Protein AF-A0AAD7K930-F1 (afdb_monomer_lite)

Foldseek 3Di:
DDDDDDDDDDDDDDPDPPPPPPDPPVPPPPPPDPDDVVVVVVVVVVVVVVVVVVVVVQVVLVVLLVVLLVCPPPDPVNCVVDPCLLVSLLSLLVQLFPPPDDPVSNVSSLVRVVSNVVVVRCPSVVVSLVPDDPVSNVVSVVVNCVVCVVVCVVPVVVVVPDCVVVVVVVVCDPPPPPDDD

Radius of gyration: 28.82 Å; chains: 1; bounding box: 52×81×89 Å

Secondary structure (DSSP, 8-state):
------------------------------------THHHHHHHHHHHHHHHHHHHHHHHHHHHHHHHHHH-S--HHHHHHSTTHHHHHHHHHHTT-TTTS-HHHHHHHHHHHHHHHHHT--HHHHHHHTTS-HHHHHHHHHHHHHHHHHHHHHHHHHHHTSHHHHHHHHH----------

pLDDT: mean 75.78, std 17.71, range [41.28, 96.0]

Organism: NCBI:txid230809

Structure (mmCIF, N/CA/C/O backbone):
data_AF-A0AAD7K930-F1
#
_entry.id   AF-A0AAD7K930-F1
#
loop_
_atom_site.group_PDB
_atom_site.id
_atom_site.type_symbol
_atom_site.label_atom_id
_atom_site.label_alt_id
_atom_site.label_comp_id
_atom_site.label_asym_id
_atom_site.label_entity_id
_atom_site.label_seq_id
_atom_site.pdbx_PDB_ins_code
_atom_site.Cartn_x
_atom_site.Cartn_y
_atom_site.Cartn_z
_atom_site.occupancy
_atom_site.B_iso_or_equiv
_atom_site.auth_seq_id
_atom_site.auth_comp_id
_atom_site.auth_asym_id
_atom_site.auth_atom_id
_atom_site.pdbx_PDB_model_num
ATOM 1 N N . MET A 1 1 ? -34.135 -59.497 -19.498 1.00 42.28 1 MET A N 1
ATOM 2 C CA . MET A 1 1 ? -33.515 -59.769 -18.185 1.00 42.28 1 MET A CA 1
ATOM 3 C C . MET A 1 1 ? -33.221 -58.438 -17.513 1.00 42.28 1 MET A C 1
ATOM 5 O O . MET A 1 1 ? -32.487 -57.649 -18.084 1.00 42.28 1 MET A O 1
ATOM 9 N N . ALA A 1 2 ? -33.873 -58.237 -16.364 1.00 44.19 2 ALA A N 1
ATOM 10 C CA . ALA A 1 2 ? -33.607 -57.308 -15.259 1.00 44.19 2 ALA A CA 1
ATOM 11 C C . ALA A 1 2 ? -33.333 -55.816 -15.546 1.00 44.19 2 ALA A C 1
ATOM 13 O O . ALA A 1 2 ? -32.199 -55.367 -15.663 1.00 44.19 2 ALA A O 1
ATOM 14 N N . THR A 1 3 ? -34.428 -55.059 -15.503 1.00 46.00 3 THR A N 1
ATOM 15 C CA . THR A 1 3 ? -34.569 -53.703 -14.953 1.00 46.00 3 THR A CA 1
ATOM 16 C C . THR A 1 3 ? -34.124 -53.655 -13.482 1.00 46.00 3 THR A C 1
ATOM 18 O O . THR A 1 3 ? -34.513 -54.535 -12.715 1.00 46.00 3 THR A O 1
ATOM 21 N N . LEU A 1 4 ? -33.397 -52.612 -13.064 1.00 57.97 4 LEU A N 1
ATOM 22 C CA . LEU A 1 4 ? -33.303 -52.205 -11.656 1.00 57.97 4 LEU A CA 1
ATOM 23 C C . LEU A 1 4 ? -33.361 -50.677 -11.527 1.00 57.97 4 LEU A C 1
ATOM 25 O O . LEU A 1 4 ? -32.411 -49.966 -11.848 1.00 57.97 4 LEU A O 1
ATOM 29 N N . ASP A 1 5 ? -34.514 -50.231 -11.031 1.00 47.50 5 ASP A N 1
ATOM 30 C CA . ASP A 1 5 ? -34.782 -48.950 -10.384 1.00 47.50 5 ASP A CA 1
ATOM 31 C C . ASP A 1 5 ? -33.946 -48.777 -9.109 1.00 47.50 5 ASP A C 1
ATOM 33 O O . ASP A 1 5 ? -33.840 -49.702 -8.296 1.00 47.50 5 ASP A O 1
ATOM 37 N N . ARG A 1 6 ? -33.474 -47.550 -8.851 1.00 52.94 6 ARG A N 1
ATOM 38 C CA . ARG A 1 6 ? -33.338 -47.069 -7.469 1.00 52.94 6 ARG A CA 1
ATOM 39 C C . ARG A 1 6 ? -33.468 -45.550 -7.367 1.00 52.94 6 ARG A C 1
ATOM 41 O O . ARG A 1 6 ? -32.576 -44.791 -7.733 1.00 52.94 6 ARG A O 1
ATOM 48 N N . THR A 1 7 ? -34.615 -45.148 -6.838 1.00 49.41 7 THR A N 1
ATOM 49 C CA . THR A 1 7 ? -35.013 -43.802 -6.414 1.00 49.41 7 THR A CA 1
ATOM 50 C C . THR A 1 7 ? -34.684 -43.583 -4.924 1.00 49.41 7 THR A C 1
ATOM 52 O O . THR A 1 7 ? -34.603 -44.559 -4.177 1.00 49.41 7 THR A O 1
ATOM 55 N N . LEU A 1 8 ? -34.650 -42.299 -4.515 1.00 47.44 8 LEU A N 1
ATOM 56 C CA . LEU A 1 8 ? -34.706 -41.718 -3.148 1.00 47.44 8 LEU A CA 1
ATOM 57 C C . LEU A 1 8 ? -33.353 -41.615 -2.402 1.00 47.44 8 LEU A C 1
ATOM 59 O O . LEU A 1 8 ? -32.578 -42.557 -2.401 1.00 47.44 8 LEU A O 1
ATOM 63 N N . ALA A 1 9 ? -32.989 -40.534 -1.702 1.00 43.38 9 ALA A N 1
ATOM 64 C CA . ALA A 1 9 ? -33.669 -39.292 -1.333 1.00 43.38 9 ALA A CA 1
ATOM 65 C C . ALA A 1 9 ? -32.643 -38.257 -0.814 1.00 43.38 9 ALA A C 1
ATOM 67 O O . ALA A 1 9 ? -31.626 -38.631 -0.241 1.00 43.38 9 ALA A O 1
ATOM 68 N N . GLY A 1 10 ? -33.007 -36.973 -0.914 1.00 46.97 10 GLY A N 1
ATOM 69 C CA . GLY A 1 10 ? -32.761 -35.980 0.137 1.00 46.97 10 GLY A CA 1
ATOM 70 C C . GLY A 1 10 ? -31.409 -35.265 0.154 1.00 46.97 10 GLY A C 1
ATOM 71 O O . GLY A 1 10 ? -30.496 -35.689 0.853 1.00 46.97 10 GLY A O 1
ATOM 72 N N . SER A 1 11 ? -31.358 -34.081 -0.464 1.00 49.03 11 SER A N 1
ATOM 73 C CA . SER A 1 11 ? -30.387 -33.042 -0.099 1.00 49.03 11 SER A CA 1
ATOM 74 C C . SER A 1 11 ? -31.128 -31.732 0.210 1.00 49.03 11 SER A C 1
ATOM 76 O O . SER A 1 11 ? -32.054 -31.378 -0.522 1.00 49.03 11 SER A O 1
ATOM 78 N N . PRO A 1 12 ? -30.774 -31.045 1.309 1.00 50.19 12 PRO A N 1
ATOM 79 C CA . PRO A 1 12 ? -31.574 -29.988 1.921 1.00 50.19 12 PRO A CA 1
ATOM 80 C C . PRO A 1 12 ? -31.553 -28.667 1.143 1.00 50.19 12 PRO A C 1
ATOM 82 O O . PRO A 1 12 ? -30.539 -28.275 0.566 1.00 50.19 12 PRO A O 1
ATOM 85 N N . LEU A 1 13 ? -32.691 -27.966 1.193 1.00 46.28 13 LEU A N 1
ATOM 86 C CA . LEU A 1 13 ? -32.858 -26.583 0.753 1.00 46.28 13 LEU A CA 1
ATOM 87 C C . LEU A 1 13 ? -31.775 -25.686 1.369 1.00 46.28 13 LEU A C 1
ATOM 89 O O . LEU A 1 13 ? -31.708 -25.515 2.586 1.00 46.28 13 LEU A O 1
ATOM 93 N N . SER A 1 14 ? -30.957 -25.084 0.508 1.00 41.72 14 SER A N 1
ATOM 94 C CA . SER A 1 14 ? -30.012 -24.041 0.885 1.00 41.72 14 SER A CA 1
ATOM 95 C C . SER A 1 14 ? -30.781 -22.742 1.104 1.00 41.72 14 SER A C 1
ATOM 97 O O . SER A 1 14 ? -31.058 -21.994 0.168 1.00 41.72 14 SER A O 1
ATOM 99 N N . THR A 1 15 ? -31.158 -22.506 2.357 1.00 42.66 15 THR A N 1
ATOM 100 C CA . THR A 1 15 ? -31.709 -21.246 2.848 1.00 42.66 15 THR A CA 1
ATOM 101 C C . THR A 1 15 ? -30.711 -20.123 2.581 1.00 42.66 15 THR A C 1
ATOM 103 O O . THR A 1 15 ? -29.689 -19.991 3.251 1.00 42.66 15 THR A O 1
ATOM 106 N N . TYR A 1 16 ? -31.008 -19.307 1.580 1.00 42.44 16 TYR A N 1
ATOM 107 C CA . TYR A 1 16 ? -30.404 -17.999 1.364 1.00 42.44 16 TYR A CA 1
ATOM 108 C C . TYR A 1 16 ? -30.736 -17.127 2.579 1.00 42.44 16 TYR A C 1
ATOM 110 O O . TYR A 1 16 ? -31.851 -16.626 2.728 1.00 42.44 16 TYR A O 1
ATOM 118 N N . SER A 1 17 ? -29.766 -16.989 3.483 1.00 41.28 17 SER A N 1
ATOM 119 C CA . SER A 1 17 ? -29.812 -15.999 4.552 1.00 41.28 17 SER A CA 1
ATOM 120 C C . SER A 1 17 ? -29.673 -14.621 3.912 1.00 41.28 17 SER A C 1
ATOM 122 O O . SER A 1 17 ? -28.580 -14.176 3.561 1.00 41.28 17 SER A O 1
ATOM 124 N N . LEU A 1 18 ? -30.816 -13.971 3.704 1.00 46.00 18 LEU A N 1
ATOM 125 C CA . LEU A 1 18 ? -30.905 -12.536 3.492 1.00 46.00 18 LEU A CA 1
ATOM 126 C C . LEU A 1 18 ? -30.299 -11.874 4.730 1.00 46.00 18 LEU A C 1
ATOM 128 O O . LEU A 1 18 ? -30.930 -11.830 5.786 1.00 46.00 18 LEU A O 1
ATOM 132 N N . SER A 1 19 ? -29.062 -11.392 4.607 1.00 45.28 19 SER A N 1
ATOM 133 C CA . SER A 1 19 ? -28.452 -10.527 5.610 1.00 45.28 19 SER A CA 1
ATOM 134 C C . SER A 1 19 ? -29.226 -9.214 5.586 1.00 45.28 19 SER A C 1
ATOM 136 O O . SER A 1 19 ? -28.962 -8.311 4.790 1.00 45.28 19 SER A O 1
ATOM 138 N N . ALA A 1 20 ? -30.290 -9.178 6.386 1.00 44.38 20 ALA A N 1
ATOM 139 C CA . ALA A 1 20 ? -31.071 -7.994 6.639 1.00 44.38 20 ALA A CA 1
ATOM 140 C C . ALA A 1 20 ? -30.109 -6.929 7.162 1.00 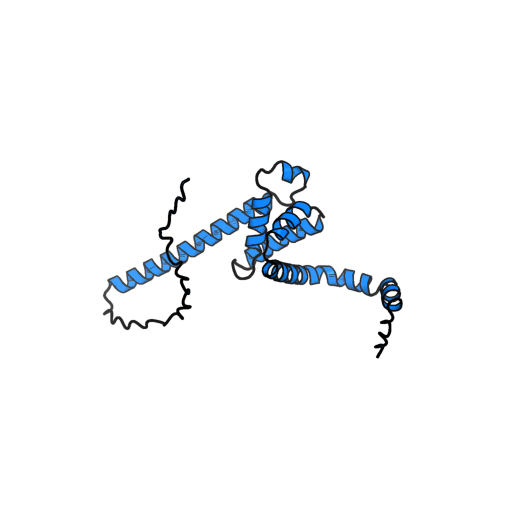44.38 20 ALA A C 1
ATOM 142 O O . ALA A 1 20 ? -29.514 -7.074 8.230 1.00 44.38 20 ALA A O 1
ATOM 143 N N . SER A 1 21 ? -29.952 -5.868 6.374 1.00 48.72 21 SER A N 1
ATOM 144 C CA . SER A 1 21 ? -29.443 -4.585 6.829 1.00 48.72 21 SER A CA 1
ATOM 145 C C . SER A 1 21 ? -30.362 -4.114 7.955 1.00 48.72 21 SER A C 1
ATOM 147 O O . SER A 1 21 ? -31.375 -3.457 7.733 1.00 48.72 21 SER A O 1
ATOM 149 N N . ALA A 1 22 ? -30.043 -4.539 9.175 1.00 48.47 22 ALA A N 1
ATOM 150 C CA . ALA A 1 22 ? -30.535 -3.927 10.383 1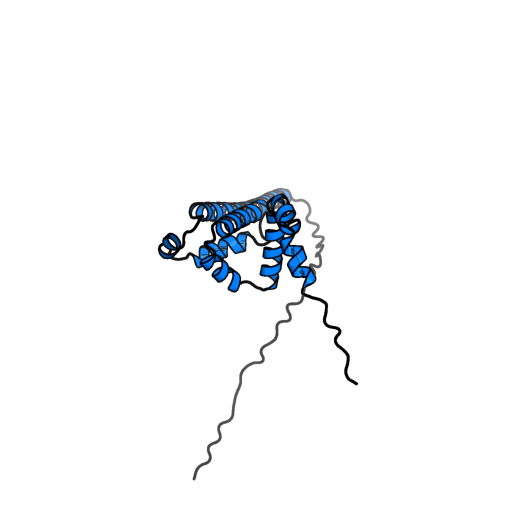.00 48.47 22 ALA A CA 1
ATOM 151 C C . ALA A 1 22 ? -29.801 -2.593 10.485 1.00 48.47 22 ALA A C 1
ATOM 153 O O . ALA A 1 22 ? -28.689 -2.497 10.997 1.00 48.47 22 ALA A O 1
ATOM 154 N N . TYR A 1 23 ? -30.436 -1.566 9.929 1.00 43.00 23 TYR A N 1
ATOM 155 C CA . TYR A 1 23 ? -30.403 -0.226 10.491 1.00 43.00 23 TYR A CA 1
ATOM 156 C C . TYR A 1 23 ? -30.291 -0.372 12.009 1.00 43.00 23 TYR A C 1
ATOM 158 O O . TYR A 1 23 ? -31.158 -0.983 12.643 1.00 43.00 23 TYR A O 1
ATOM 166 N N . GLU A 1 24 ? -29.185 0.122 12.567 1.00 44.00 24 GLU A N 1
ATOM 167 C CA . GLU A 1 24 ? -29.022 0.314 13.999 1.00 44.00 24 GLU A CA 1
ATOM 168 C C . GLU A 1 24 ? -30.183 1.196 14.449 1.00 44.00 24 GLU A C 1
ATOM 170 O O . GLU A 1 24 ? -30.140 2.425 14.435 1.00 44.00 24 GLU A O 1
ATOM 175 N N . THR A 1 25 ? -31.278 0.537 14.807 1.00 47.94 25 THR A N 1
ATOM 176 C CA . THR A 1 25 ? -32.323 1.124 15.609 1.00 47.94 25 THR A CA 1
ATOM 177 C C . THR A 1 25 ? -31.595 1.388 16.903 1.00 47.94 25 THR A C 1
ATOM 179 O O . THR A 1 25 ? -31.275 0.451 17.636 1.00 47.94 25 THR A O 1
ATOM 182 N N . ALA A 1 26 ? -31.213 2.646 17.112 1.00 55.22 26 ALA A N 1
ATOM 183 C CA . ALA A 1 26 ? -30.738 3.126 18.386 1.00 55.22 26 ALA A CA 1
ATOM 184 C C . ALA A 1 26 ? -31.822 2.750 19.396 1.00 55.22 26 ALA A C 1
ATOM 186 O O . ALA A 1 26 ? -32.821 3.448 19.557 1.00 55.22 26 ALA A O 1
ATOM 187 N N . SER A 1 27 ? -31.655 1.578 20.011 1.00 46.38 27 SER A N 1
ATOM 188 C CA . SER A 1 27 ? -32.428 1.142 21.151 1.00 46.38 27 SER A CA 1
ATOM 189 C C . SER A 1 27 ? -32.034 2.115 22.235 1.00 46.38 27 SER A C 1
ATOM 191 O O . SER A 1 27 ? -31.053 1.926 22.958 1.00 46.38 27 SER A O 1
ATOM 193 N N . TRP A 1 28 ? -32.778 3.213 22.293 1.00 54.78 28 TRP A N 1
ATOM 194 C CA . TRP A 1 28 ? -32.802 4.119 23.415 1.00 54.78 28 TRP A CA 1
ATOM 195 C C . TRP A 1 28 ? -33.504 3.360 24.538 1.00 54.78 28 TRP A C 1
ATOM 197 O O . TRP A 1 28 ? -34.644 3.620 24.910 1.00 54.78 28 TRP A O 1
ATOM 207 N N . SER A 1 29 ? -32.820 2.334 25.039 1.00 45.88 29 SER A N 1
ATOM 208 C CA . SER A 1 29 ? -33.168 1.681 26.278 1.00 45.88 29 SER A CA 1
ATOM 209 C C . SER A 1 29 ? -32.914 2.731 27.344 1.00 45.88 29 SER A C 1
ATOM 211 O O . SER A 1 29 ? -31.791 2.887 27.828 1.00 45.88 29 SER A O 1
ATOM 213 N N . SER A 1 30 ? -33.961 3.491 27.666 1.00 48.50 30 SER A N 1
ATOM 214 C CA . SER A 1 30 ? -34.078 4.297 28.879 1.00 48.50 30 SER A CA 1
ATOM 215 C C . SER A 1 30 ? -34.071 3.355 30.079 1.00 48.50 30 SER A C 1
ATOM 217 O O . SER A 1 30 ? -35.064 3.147 30.767 1.00 48.50 30 SER A O 1
ATOM 219 N N . SER A 1 31 ? -32.914 2.741 30.314 1.00 50.06 31 SER A N 1
ATOM 220 C CA . SER A 1 31 ? -32.576 2.118 31.574 1.00 50.06 31 SER A CA 1
ATOM 221 C C . SER A 1 31 ? -32.288 3.266 32.526 1.00 50.06 31 SER A C 1
ATOM 223 O O . SER A 1 31 ? -31.175 3.793 32.567 1.00 50.06 31 SER A O 1
ATOM 225 N N . SER A 1 32 ? -33.320 3.676 33.262 1.00 52.69 32 SER A N 1
ATOM 226 C CA . SER A 1 32 ? -33.194 4.480 34.473 1.00 52.69 32 SER A CA 1
ATOM 227 C C . SER A 1 32 ? -32.391 3.678 35.501 1.00 52.69 32 SER A C 1
ATOM 229 O O . SER A 1 32 ? -32.921 3.054 36.415 1.00 52.69 32 SER A O 1
ATOM 231 N N . THR A 1 33 ? -31.075 3.617 35.307 1.00 59.88 33 THR A N 1
ATOM 232 C CA . THR A 1 33 ? -30.145 3.231 36.359 1.00 59.88 33 THR A CA 1
ATOM 233 C C . THR A 1 33 ? -30.009 4.437 37.261 1.00 59.88 33 THR A C 1
ATOM 235 O O . THR A 1 33 ? -29.341 5.410 36.903 1.00 59.88 33 THR A O 1
ATOM 238 N N . VAL A 1 34 ? -30.644 4.364 38.429 1.00 62.09 34 VAL A N 1
ATOM 239 C CA . VAL A 1 34 ? -30.284 5.186 39.586 1.00 62.09 34 VAL A CA 1
ATOM 240 C C . VAL A 1 34 ? -28.749 5.190 39.678 1.00 62.09 34 VAL A C 1
ATOM 242 O O . VAL A 1 34 ? -28.163 4.101 39.657 1.00 62.09 34 VAL A O 1
ATOM 245 N N . PRO A 1 35 ? -28.072 6.356 39.701 1.00 57.94 35 PRO A N 1
ATOM 246 C CA . PRO A 1 35 ? -26.615 6.428 39.724 1.00 57.94 35 PRO A CA 1
ATOM 247 C C . PRO A 1 35 ? -26.077 5.860 41.041 1.00 57.94 35 PRO A C 1
ATOM 249 O O . PRO A 1 35 ? -25.847 6.573 42.011 1.00 57.94 35 PRO A O 1
ATOM 252 N N . GLY A 1 36 ? -25.895 4.544 41.091 1.00 66.75 36 GLY A N 1
ATOM 253 C CA . GLY A 1 36 ? -25.134 3.904 42.148 1.00 66.75 36 GLY A CA 1
ATOM 254 C C . GLY A 1 36 ? -23.652 4.276 42.001 1.00 66.75 36 GLY A C 1
ATOM 255 O O . GLY A 1 36 ? -23.178 4.410 40.868 1.00 66.75 36 GLY A O 1
ATOM 256 N N . PRO A 1 37 ? -22.882 4.384 43.099 1.00 64.12 37 PRO A N 1
ATOM 257 C CA . PRO A 1 37 ? -21.447 4.695 43.069 1.00 64.12 37 PRO A CA 1
ATOM 258 C C . PRO A 1 37 ? -20.625 3.818 42.100 1.00 64.12 37 PRO A C 1
ATOM 260 O O . PRO A 1 37 ? -19.627 4.268 41.544 1.00 64.12 37 PRO A O 1
ATOM 263 N N . GLY A 1 38 ? -21.075 2.587 41.823 1.00 63.59 38 GLY A N 1
ATOM 264 C CA . GLY A 1 38 ? -20.439 1.672 40.865 1.00 63.59 38 GLY A CA 1
ATOM 265 C C . GLY A 1 38 ? -20.633 2.013 39.377 1.00 63.59 38 GLY A C 1
ATOM 266 O O . GLY A 1 38 ? -19.863 1.540 38.539 1.00 63.59 38 GLY A O 1
ATOM 267 N N . ALA A 1 39 ? -21.613 2.851 39.013 1.00 68.44 39 ALA A N 1
ATOM 268 C CA . ALA A 1 39 ? -21.888 3.206 37.616 1.00 68.44 39 ALA A CA 1
ATOM 269 C C . ALA A 1 39 ? -20.795 4.102 37.005 1.00 68.44 39 ALA A C 1
ATOM 271 O O . ALA A 1 39 ? -20.550 4.053 35.796 1.00 68.44 39 ALA A O 1
ATOM 272 N N . LEU A 1 40 ? -20.118 4.905 37.833 1.00 69.00 40 LEU A N 1
ATOM 273 C CA . LEU A 1 40 ? -19.027 5.776 37.395 1.00 69.00 40 LEU A CA 1
ATOM 274 C C . LEU A 1 40 ? -17.768 4.953 37.073 1.00 69.00 40 LEU A C 1
ATOM 276 O O . LEU A 1 40 ? -17.188 5.101 35.998 1.00 69.00 40 LEU A O 1
ATOM 280 N N . THR A 1 41 ? -17.420 4.004 37.945 1.00 78.38 41 THR A N 1
ATOM 281 C CA . THR A 1 41 ? -16.277 3.094 37.765 1.00 78.38 41 THR A CA 1
ATOM 282 C C . THR A 1 41 ? -16.437 2.213 36.525 1.00 78.38 41 THR A C 1
ATOM 284 O O . THR A 1 41 ? -15.503 2.079 35.735 1.00 78.38 41 THR A O 1
ATOM 287 N N . GLY A 1 42 ? -17.641 1.681 36.276 1.00 74.38 42 GLY A N 1
ATOM 288 C CA . GLY A 1 42 ? -17.918 0.880 35.078 1.00 74.38 42 GLY A CA 1
ATOM 289 C C . GLY A 1 42 ? -17.740 1.657 33.767 1.00 74.38 42 GLY A C 1
ATOM 290 O O . GLY A 1 42 ? -17.227 1.115 32.785 1.00 74.38 42 GLY A O 1
ATOM 291 N N . LYS A 1 43 ? -18.095 2.951 33.743 1.00 77.81 43 LYS A N 1
ATOM 292 C CA . LYS A 1 43 ? -17.876 3.819 32.573 1.00 77.81 43 LYS A CA 1
ATOM 293 C C . LYS A 1 43 ? -16.392 4.074 32.316 1.00 77.81 43 LYS A C 1
ATOM 295 O O . LYS A 1 43 ? -15.984 4.032 31.157 1.00 77.81 43 LYS A O 1
ATOM 300 N N . VAL A 1 44 ? -15.597 4.286 33.366 1.00 78.19 44 VAL A N 1
ATOM 301 C CA . VAL A 1 44 ? -14.144 4.500 33.247 1.00 78.19 44 VAL A CA 1
ATOM 302 C C . VAL A 1 44 ? -13.450 3.244 32.720 1.00 78.19 44 VAL A C 1
ATOM 304 O O . VAL A 1 44 ? -12.711 3.332 31.743 1.00 78.19 44 VAL A O 1
ATOM 307 N N . ILE A 1 45 ? -13.753 2.064 33.271 1.00 79.62 45 ILE A N 1
ATOM 308 C CA . ILE A 1 45 ? -13.172 0.791 32.807 1.00 79.62 45 ILE A CA 1
ATOM 309 C C . ILE A 1 45 ? -13.564 0.509 31.348 1.00 79.62 45 ILE A C 1
ATOM 311 O O . IL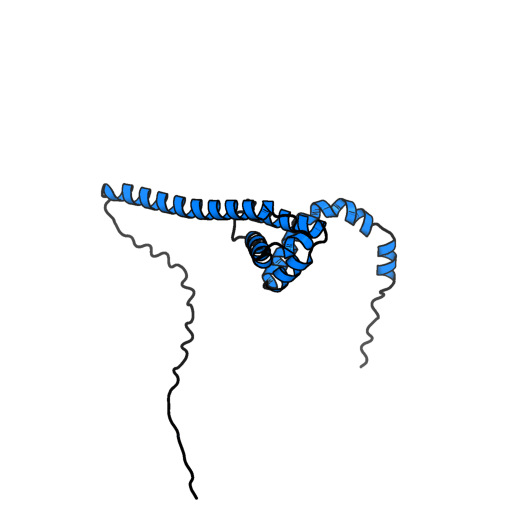E A 1 45 ? -12.715 0.155 30.530 1.00 79.62 45 ILE A O 1
ATOM 315 N N . LYS A 1 46 ? -14.834 0.730 30.976 1.00 78.12 46 LYS A N 1
ATOM 316 C CA . LYS A 1 46 ? -15.308 0.551 29.591 1.00 78.12 46 LYS A CA 1
ATOM 317 C C . LYS A 1 46 ? -14.685 1.555 28.615 1.00 78.12 46 LYS A C 1
ATOM 319 O O . LYS A 1 46 ? -14.478 1.231 27.445 1.00 78.12 46 LYS A O 1
ATOM 324 N N . ALA A 1 47 ? -14.432 2.788 29.052 1.00 72.50 47 ALA A N 1
ATOM 325 C CA . ALA A 1 47 ? -13.733 3.783 28.244 1.00 72.50 47 ALA A CA 1
ATOM 326 C C . ALA A 1 47 ? -12.262 3.393 28.049 1.00 72.50 47 ALA A C 1
ATOM 328 O O . ALA A 1 47 ? -11.791 3.382 26.914 1.00 72.50 47 ALA A O 1
ATOM 329 N N . LEU A 1 48 ? -11.581 2.980 29.122 1.00 74.81 48 LEU A N 1
ATOM 330 C CA . LEU A 1 48 ? -10.193 2.528 29.084 1.00 74.81 48 LEU A CA 1
ATOM 331 C C . LEU A 1 48 ? -10.018 1.320 28.158 1.00 74.81 48 LEU A C 1
ATOM 333 O O . LEU A 1 48 ? -9.190 1.367 27.256 1.00 74.81 48 LEU A O 1
ATOM 337 N N . GLY A 1 49 ? -10.863 0.292 28.293 1.00 72.12 49 GLY A N 1
ATOM 338 C CA . GLY A 1 49 ? -10.813 -0.888 27.425 1.00 72.12 49 GLY A CA 1
ATOM 339 C C . GLY A 1 49 ? -10.958 -0.545 25.938 1.00 72.12 49 GLY A C 1
ATOM 340 O O . GLY A 1 49 ? -10.221 -1.070 25.108 1.00 72.12 49 GLY A O 1
ATOM 341 N N . ARG A 1 50 ? -11.838 0.406 25.589 1.00 70.62 50 ARG A N 1
ATOM 342 C CA . ARG A 1 50 ? -11.994 0.866 24.196 1.00 70.62 50 ARG A CA 1
ATOM 343 C C . ARG A 1 50 ? -10.768 1.608 23.664 1.00 70.62 50 ARG A C 1
ATOM 345 O O . ARG A 1 50 ? -10.450 1.466 22.485 1.00 70.62 50 ARG A O 1
ATOM 352 N N . VAL A 1 51 ? -10.091 2.390 24.503 1.00 70.69 51 VAL A N 1
ATOM 353 C CA . VAL A 1 51 ? -8.857 3.093 24.119 1.00 70.69 51 VAL A CA 1
ATOM 354 C C . VAL A 1 51 ? -7.703 2.106 23.951 1.00 70.69 51 VAL A C 1
ATOM 356 O O . VAL A 1 51 ? -6.981 2.185 22.960 1.00 70.69 51 VAL A O 1
ATOM 359 N N . THR A 1 52 ? -7.560 1.142 24.864 1.00 71.38 52 THR A N 1
ATOM 360 C CA . THR A 1 52 ? -6.487 0.141 24.815 1.00 71.38 52 THR A CA 1
ATOM 361 C C . THR A 1 52 ? -6.587 -0.742 23.573 1.00 71.38 52 THR A C 1
ATOM 363 O O . THR A 1 52 ? -5.585 -0.908 22.884 1.00 71.38 52 THR A O 1
ATOM 366 N N . ILE A 1 53 ? -7.783 -1.242 23.236 1.00 69.44 53 ILE A N 1
ATOM 367 C CA . ILE A 1 53 ? -7.978 -2.103 22.055 1.00 69.44 53 ILE A CA 1
ATOM 368 C C . ILE A 1 53 ? -7.580 -1.355 20.774 1.00 69.44 53 ILE A C 1
ATOM 370 O O . ILE A 1 53 ? -6.756 -1.839 20.007 1.00 69.44 53 ILE A O 1
ATOM 374 N N . ARG A 1 54 ? -8.051 -0.112 20.598 1.00 69.69 54 ARG A N 1
ATOM 375 C CA . ARG A 1 54 ? -7.701 0.707 19.422 1.00 69.69 54 ARG A CA 1
ATOM 376 C C . ARG A 1 54 ? -6.216 1.080 19.349 1.00 69.69 54 ARG A C 1
ATOM 378 O O . ARG A 1 54 ? -5.694 1.298 18.258 1.00 69.69 54 ARG A O 1
ATOM 385 N N . GLY A 1 55 ? -5.550 1.218 20.495 1.00 71.44 55 GLY A N 1
ATOM 386 C CA . GLY A 1 55 ? -4.127 1.549 20.560 1.00 71.44 55 GLY A CA 1
ATOM 387 C C . GLY A 1 55 ? -3.225 0.388 20.143 1.00 71.44 55 GLY A C 1
ATOM 388 O O . GLY A 1 55 ? -2.238 0.608 19.441 1.00 71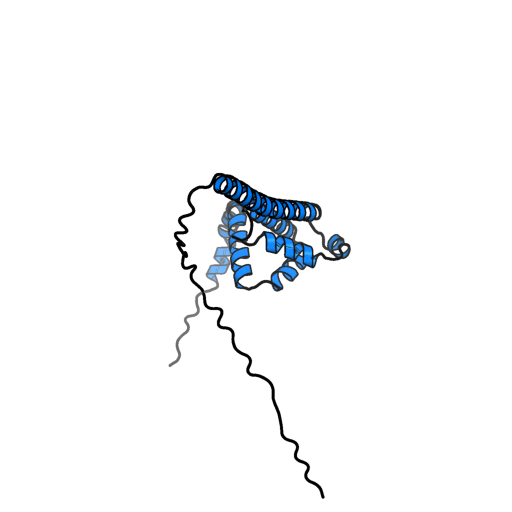.44 55 GLY A O 1
ATOM 389 N N . ILE A 1 56 ? -3.580 -0.836 20.544 1.00 78.88 56 ILE A N 1
ATOM 390 C CA . ILE A 1 56 ? -2.797 -2.041 20.244 1.00 78.88 56 ILE A CA 1
ATOM 391 C C . ILE A 1 56 ? -2.820 -2.337 18.744 1.00 78.88 56 ILE A C 1
ATOM 393 O O . ILE A 1 56 ? -1.748 -2.505 18.166 1.00 78.88 56 ILE A O 1
ATOM 397 N N . ASP A 1 57 ? -3.991 -2.305 18.103 1.00 82.00 57 ASP A N 1
ATOM 398 C CA . ASP A 1 57 ? -4.110 -2.576 16.662 1.00 82.00 57 ASP A CA 1
ATOM 399 C C . ASP A 1 57 ? -3.232 -1.619 15.848 1.00 82.00 57 ASP A C 1
ATOM 401 O O . ASP A 1 57 ? -2.428 -2.033 15.012 1.00 82.00 57 ASP A O 1
ATOM 405 N N . HIS A 1 58 ? -3.305 -0.324 16.166 1.00 85.44 58 HIS A N 1
ATOM 406 C CA . HIS A 1 58 ? -2.487 0.692 15.513 1.00 85.44 58 HIS A CA 1
ATOM 407 C C . HIS A 1 58 ? -0.984 0.449 15.715 1.00 85.44 58 HIS A C 1
ATOM 409 O O . HIS A 1 58 ? -0.203 0.571 14.773 1.00 85.44 58 HIS A O 1
ATOM 415 N N . PHE A 1 59 ? -0.564 0.102 16.934 1.00 87.44 59 PHE A N 1
ATOM 416 C CA . PHE A 1 59 ? 0.841 -0.168 17.226 1.00 87.44 59 PHE A CA 1
ATOM 417 C C . PHE A 1 59 ? 1.365 -1.392 16.465 1.00 87.44 59 PHE A C 1
ATOM 419 O O . PHE A 1 59 ? 2.470 -1.346 15.921 1.00 87.44 59 PHE A O 1
ATOM 426 N N . VAL A 1 60 ? 0.570 -2.463 16.388 1.00 89.75 60 VAL A N 1
ATOM 427 C CA . VAL A 1 60 ? 0.915 -3.676 15.636 1.00 89.75 60 VAL A CA 1
ATOM 428 C C . VAL A 1 60 ? 1.100 -3.352 14.153 1.00 89.75 60 VAL A C 1
ATOM 430 O O . VAL A 1 60 ? 2.136 -3.704 13.592 1.00 89.75 60 VAL A O 1
ATOM 433 N N . ILE A 1 61 ? 0.176 -2.596 13.552 1.00 90.31 61 ILE A N 1
ATOM 434 C CA . ILE A 1 61 ? 0.251 -2.197 12.138 1.00 90.31 61 ILE A CA 1
ATOM 435 C C . ILE A 1 61 ? 1.483 -1.326 11.869 1.00 90.31 61 ILE A C 1
ATOM 437 O O . ILE A 1 61 ? 2.234 -1.580 10.929 1.00 90.31 61 ILE A O 1
ATOM 441 N N . VAL A 1 62 ? 1.743 -0.318 12.708 1.00 90.75 62 VAL A N 1
ATOM 442 C CA . VAL A 1 62 ? 2.920 0.554 12.544 1.00 90.75 62 VAL A CA 1
ATOM 443 C C . VAL A 1 62 ? 4.216 -0.244 12.659 1.00 90.75 62 VAL A C 1
ATOM 445 O O . VAL A 1 62 ? 5.149 -0.013 11.886 1.00 90.75 62 VAL A O 1
ATOM 448 N N . ARG A 1 63 ? 4.281 -1.194 13.598 1.00 92.38 63 ARG A N 1
ATOM 449 C CA . ARG A 1 63 ? 5.436 -2.079 13.754 1.00 92.38 63 ARG A CA 1
ATOM 450 C C . ARG A 1 63 ? 5.619 -2.971 12.529 1.00 92.38 63 ARG A C 1
ATOM 452 O O . ARG A 1 63 ? 6.739 -3.069 12.037 1.00 92.38 63 ARG A O 1
ATOM 459 N N . GLN A 1 64 ? 4.551 -3.587 12.030 1.00 92.06 64 GLN A N 1
ATOM 460 C CA . GLN A 1 64 ? 4.594 -4.435 10.839 1.00 92.06 64 GLN A CA 1
ATOM 461 C C . GLN A 1 64 ? 5.050 -3.635 9.617 1.00 92.06 64 GLN A C 1
ATOM 463 O O . GLN A 1 64 ? 6.002 -4.029 8.950 1.00 92.06 64 GLN A O 1
ATOM 468 N N . LEU A 1 65 ? 4.478 -2.450 9.393 1.00 92.06 65 LEU A N 1
ATOM 469 C CA . LEU A 1 65 ? 4.897 -1.562 8.314 1.00 92.06 65 LEU A CA 1
ATOM 470 C C . LEU A 1 65 ? 6.361 -1.120 8.460 1.00 92.06 65 LEU A C 1
ATOM 472 O O . LEU A 1 65 ? 7.043 -0.941 7.458 1.00 92.06 65 LEU A O 1
ATOM 476 N N . ALA A 1 66 ? 6.866 -0.933 9.682 1.00 92.06 66 ALA A N 1
ATOM 477 C CA . ALA A 1 66 ? 8.272 -0.602 9.912 1.00 92.06 66 ALA A CA 1
ATOM 478 C C . ALA A 1 66 ? 9.214 -1.768 9.572 1.00 92.06 66 ALA A C 1
ATOM 480 O O . ALA A 1 66 ? 10.256 -1.536 8.963 1.00 92.06 66 ALA A O 1
ATOM 481 N N . VAL A 1 67 ? 8.836 -3.002 9.925 1.00 92.56 67 VAL A N 1
ATOM 482 C CA . VAL A 1 67 ? 9.579 -4.211 9.535 1.00 92.56 67 VAL A CA 1
ATOM 483 C C . VAL A 1 67 ? 9.591 -4.342 8.019 1.00 92.56 67 VAL A C 1
ATOM 485 O O . VAL A 1 67 ? 10.656 -4.479 7.429 1.00 92.56 67 VAL A O 1
ATOM 488 N N . ILE A 1 68 ? 8.427 -4.208 7.383 1.00 90.88 68 ILE A N 1
ATOM 489 C CA . ILE A 1 68 ? 8.309 -4.274 5.930 1.00 90.88 68 ILE A CA 1
ATOM 490 C C . ILE A 1 68 ? 9.156 -3.184 5.266 1.00 90.88 68 ILE A C 1
ATOM 492 O O . ILE A 1 68 ? 9.942 -3.486 4.375 1.00 90.88 68 ILE A O 1
ATOM 496 N N . ALA A 1 69 ? 9.069 -1.936 5.734 1.00 91.44 69 ALA A N 1
ATOM 497 C CA . ALA A 1 69 ? 9.818 -0.814 5.172 1.00 91.44 69 ALA A CA 1
ATOM 498 C C . ALA A 1 69 ? 11.339 -1.034 5.170 1.00 91.44 69 ALA A C 1
ATOM 500 O O . ALA A 1 69 ? 12.014 -0.504 4.295 1.00 91.44 69 ALA A O 1
ATOM 501 N N . HIS A 1 70 ? 11.880 -1.820 6.106 1.00 90.56 70 HIS A N 1
ATOM 502 C CA . HIS A 1 70 ? 13.307 -2.155 6.138 1.00 90.56 70 HIS A CA 1
ATOM 503 C C . HIS A 1 70 ? 13.740 -3.054 4.965 1.00 90.56 70 HIS A C 1
ATOM 505 O O . HIS A 1 70 ? 14.914 -3.077 4.600 1.00 90.56 70 HIS A O 1
ATOM 511 N N . HIS A 1 71 ? 12.812 -3.801 4.366 1.00 86.44 71 HIS A N 1
ATOM 512 C CA . HIS A 1 71 ? 13.090 -4.650 3.207 1.00 86.44 71 HIS A CA 1
ATOM 513 C C . HIS A 1 71 ? 12.986 -3.905 1.873 1.00 86.44 71 HIS A C 1
ATOM 515 O O . HIS A 1 71 ? 13.452 -4.424 0.862 1.00 86.44 71 HIS A O 1
ATOM 521 N N . PHE A 1 72 ? 12.413 -2.699 1.864 1.00 88.12 72 PHE A N 1
ATOM 522 C CA . PHE A 1 72 ? 12.272 -1.899 0.654 1.00 88.12 72 PHE A CA 1
ATOM 523 C C . PHE A 1 72 ? 13.519 -1.046 0.387 1.00 88.12 72 PHE A C 1
ATOM 525 O O . PHE A 1 72 ? 14.075 -0.459 1.320 1.00 88.12 72 PHE A O 1
ATOM 532 N N . PRO A 1 73 ? 13.935 -0.911 -0.884 1.00 83.94 73 PRO A N 1
ATOM 533 C CA . PRO A 1 73 ? 13.336 -1.501 -2.090 1.00 83.94 73 PRO A CA 1
ATOM 534 C C . PRO A 1 73 ? 13.726 -2.978 -2.304 1.00 83.94 73 PRO A C 1
ATOM 536 O O . PRO A 1 73 ? 14.884 -3.364 -2.098 1.00 83.94 73 PRO A O 1
ATOM 539 N N . LEU A 1 74 ? 12.752 -3.802 -2.711 1.00 87.12 74 LEU A N 1
ATOM 540 C CA . LEU A 1 74 ? 12.978 -5.220 -3.002 1.00 87.12 74 LEU A CA 1
ATOM 541 C C . LEU A 1 74 ? 13.453 -5.369 -4.445 1.00 87.12 74 LEU A C 1
ATOM 543 O O . LEU A 1 74 ? 12.646 -5.272 -5.362 1.00 87.12 74 LEU A O 1
ATOM 547 N N . SER A 1 75 ? 14.739 -5.659 -4.620 1.00 87.62 75 SER A N 1
ATOM 548 C CA . SER A 1 75 ? 15.253 -6.074 -5.925 1.00 87.62 75 SER A CA 1
ATOM 549 C C . SER A 1 75 ? 14.842 -7.496 -6.254 1.00 87.62 75 SER A C 1
ATOM 551 O O . SER A 1 75 ? 14.695 -8.305 -5.335 1.00 87.62 75 SER A O 1
ATOM 553 N N . ASP A 1 76 ? 14.681 -7.813 -7.538 1.00 83.88 76 ASP A N 1
ATOM 554 C CA . ASP A 1 76 ? 14.236 -9.136 -7.985 1.00 83.88 76 ASP A CA 1
ATOM 555 C C . ASP A 1 76 ? 15.153 -10.250 -7.437 1.00 83.88 76 ASP A C 1
ATOM 557 O O . ASP A 1 76 ? 14.672 -11.271 -6.949 1.00 83.88 76 ASP A O 1
ATOM 561 N N . GLU A 1 77 ? 16.464 -9.992 -7.352 1.00 86.94 77 GLU A N 1
ATOM 562 C CA . GLU A 1 77 ? 17.448 -10.900 -6.738 1.00 86.94 77 GLU A CA 1
ATOM 563 C C . GLU A 1 77 ? 17.192 -11.137 -5.237 1.00 86.94 77 GLU A C 1
ATOM 565 O O . GLU A 1 77 ? 17.352 -12.242 -4.718 1.00 86.94 77 GLU A O 1
ATOM 570 N N . LYS A 1 78 ? 16.788 -10.088 -4.507 1.00 86.56 78 LYS A N 1
ATOM 571 C CA . LYS A 1 78 ? 16.478 -10.170 -3.069 1.00 86.56 78 LYS A CA 1
ATOM 572 C C . LYS A 1 78 ? 15.107 -10.786 -2.826 1.00 86.56 78 LYS A C 1
ATOM 574 O O . LYS A 1 78 ? 14.900 -11.407 -1.784 1.00 86.56 78 LYS A O 1
ATOM 579 N N . ALA A 1 79 ? 14.180 -10.595 -3.758 1.00 85.88 79 ALA A N 1
ATOM 580 C CA . ALA A 1 79 ? 12.839 -11.136 -3.685 1.00 85.88 79 ALA A CA 1
ATOM 581 C C . ALA A 1 79 ? 12.872 -12.672 -3.695 1.00 85.88 79 ALA A C 1
ATOM 583 O O . ALA A 1 79 ? 12.201 -13.297 -2.882 1.00 85.88 79 ALA A O 1
ATOM 584 N N . GLU A 1 80 ? 13.729 -13.294 -4.506 1.00 85.88 80 GLU A N 1
ATOM 585 C CA . GLU A 1 80 ? 13.872 -14.759 -4.519 1.00 85.88 80 GLU A CA 1
ATOM 586 C C . GLU A 1 80 ? 14.389 -15.342 -3.191 1.00 85.88 80 GLU A C 1
ATOM 588 O O . GLU A 1 80 ? 14.075 -16.482 -2.842 1.00 85.88 80 GLU A O 1
ATOM 593 N N . LEU A 1 81 ? 15.147 -14.561 -2.413 1.00 89.19 81 LEU A N 1
ATOM 594 C CA . LEU A 1 81 ? 15.657 -14.982 -1.105 1.00 89.19 81 LEU A CA 1
ATOM 595 C C . LEU A 1 81 ? 14.573 -14.955 -0.014 1.00 89.19 81 LEU A C 1
ATOM 597 O O . LEU A 1 81 ? 14.658 -15.677 0.986 1.00 89.19 81 LEU A O 1
ATOM 601 N N . ILE A 1 82 ? 13.560 -14.105 -0.177 1.00 90.25 82 ILE A N 1
ATOM 602 C CA . ILE A 1 82 ? 12.495 -13.919 0.803 1.00 90.25 82 ILE A CA 1
ATOM 603 C C . ILE A 1 82 ? 11.390 -14.941 0.524 1.00 90.25 82 ILE A C 1
ATOM 605 O O . ILE A 1 82 ? 10.788 -14.969 -0.542 1.00 90.25 82 ILE A O 1
ATOM 609 N N . ARG A 1 83 ? 11.081 -15.778 1.521 1.00 90.25 83 ARG A N 1
ATOM 610 C CA . ARG A 1 83 ? 10.115 -16.883 1.366 1.00 90.25 83 ARG A CA 1
ATOM 611 C C . ARG A 1 83 ? 8.691 -16.443 1.012 1.00 90.25 83 ARG A C 1
ATOM 613 O O . ARG A 1 83 ? 7.955 -17.252 0.463 1.00 90.25 83 ARG A O 1
ATOM 620 N N . ASP A 1 84 ? 8.301 -15.217 1.356 1.00 91.81 84 ASP A N 1
ATOM 621 C CA . ASP A 1 84 ? 6.925 -14.729 1.206 1.00 91.81 84 ASP A CA 1
ATOM 622 C C . ASP A 1 84 ? 6.867 -13.267 0.730 1.00 91.81 84 ASP A C 1
ATOM 624 O O . ASP A 1 84 ? 6.360 -12.371 1.403 1.00 91.81 84 ASP A O 1
ATOM 628 N N . VAL A 1 85 ? 7.446 -13.003 -0.442 1.00 93.12 85 VAL A N 1
ATOM 629 C CA . VAL A 1 85 ? 7.388 -11.672 -1.074 1.00 93.12 85 VAL A CA 1
ATOM 630 C C . VAL A 1 85 ? 5.958 -11.275 -1.417 1.00 93.12 85 VAL A C 1
ATOM 632 O O . VAL A 1 85 ? 5.568 -10.124 -1.228 1.00 93.12 85 VAL A O 1
ATOM 635 N N . ASP A 1 86 ? 5.169 -12.233 -1.897 1.00 92.38 86 ASP A N 1
ATOM 636 C CA . ASP A 1 86 ? 3.772 -12.017 -2.254 1.00 92.38 86 ASP A CA 1
ATOM 637 C C . ASP A 1 86 ? 2.954 -11.541 -1.040 1.00 92.38 86 ASP A C 1
ATOM 639 O O . ASP A 1 86 ? 2.167 -10.603 -1.179 1.00 92.38 86 ASP A O 1
ATOM 643 N N . GLY A 1 87 ? 3.166 -12.133 0.143 1.00 92.94 87 GLY A N 1
ATOM 644 C CA . GLY A 1 87 ? 2.548 -11.696 1.395 1.00 92.94 87 GLY A CA 1
ATOM 645 C C . GLY A 1 87 ? 2.965 -10.283 1.801 1.00 92.94 87 GLY A C 1
ATOM 646 O O . GLY A 1 87 ? 2.115 -9.472 2.159 1.00 92.94 87 GLY A O 1
ATOM 647 N N . ILE A 1 88 ? 4.246 -9.931 1.641 1.00 94.12 88 ILE A N 1
ATOM 648 C CA . ILE A 1 88 ? 4.731 -8.571 1.927 1.00 94.12 88 ILE A CA 1
ATOM 649 C C . ILE A 1 88 ? 4.037 -7.536 1.033 1.00 94.12 88 ILE A C 1
ATOM 651 O O . ILE A 1 88 ? 3.577 -6.510 1.531 1.00 94.12 88 ILE A O 1
ATOM 655 N N . TYR A 1 89 ? 3.941 -7.778 -0.278 1.00 94.69 89 TYR A N 1
ATOM 656 C CA . TYR A 1 89 ? 3.236 -6.847 -1.165 1.00 94.69 89 TYR A CA 1
ATOM 657 C C . TYR A 1 89 ? 1.736 -6.808 -0.882 1.00 94.69 89 TYR A C 1
ATOM 659 O O . TYR A 1 89 ? 1.156 -5.726 -0.949 1.00 94.69 89 TYR A O 1
ATOM 667 N N . ALA A 1 90 ? 1.117 -7.941 -0.539 1.00 94.44 90 ALA A N 1
ATOM 668 C CA . ALA A 1 90 ? -0.282 -7.975 -0.124 1.00 94.44 90 ALA A CA 1
ATOM 669 C C . ALA A 1 90 ? -0.517 -7.107 1.122 1.00 94.44 90 ALA A C 1
ATOM 671 O O . ALA A 1 90 ? -1.427 -6.283 1.107 1.00 94.44 90 ALA A O 1
ATOM 672 N N . ASP A 1 91 ? 0.348 -7.202 2.135 1.00 94.62 91 ASP A N 1
ATOM 673 C CA . ASP A 1 91 ? 0.284 -6.377 3.346 1.00 94.62 91 ASP A CA 1
ATOM 674 C C . ASP A 1 91 ? 0.465 -4.884 3.033 1.00 94.62 91 ASP A C 1
ATOM 676 O O . ASP A 1 91 ? -0.291 -4.043 3.518 1.00 94.62 91 ASP A O 1
ATOM 680 N N . VAL A 1 92 ? 1.453 -4.519 2.207 1.00 95.50 92 VAL A N 1
ATOM 681 C CA . VAL A 1 92 ? 1.690 -3.109 1.839 1.00 95.50 92 VAL A CA 1
ATOM 682 C C . VAL A 1 92 ? 0.518 -2.540 1.048 1.00 95.50 92 VAL A C 1
ATOM 684 O O . VAL A 1 92 ? 0.125 -1.394 1.277 1.00 95.50 92 VAL A O 1
ATOM 687 N N . LEU A 1 93 ? -0.038 -3.328 0.128 1.00 95.38 93 LEU A N 1
ATOM 688 C CA . LEU A 1 93 ? -1.217 -2.951 -0.639 1.00 95.38 93 LEU A CA 1
ATOM 689 C C . LEU A 1 93 ? -2.438 -2.810 0.276 1.00 95.38 93 LEU A C 1
ATOM 691 O O . LEU A 1 93 ? -3.142 -1.806 0.180 1.00 95.38 93 LEU A O 1
ATOM 695 N N . GLU A 1 94 ? -2.648 -3.731 1.218 1.00 94.75 94 GLU A N 1
ATOM 696 C CA . GLU A 1 94 ? -3.706 -3.633 2.228 1.00 94.75 94 GLU A CA 1
ATOM 697 C C . GLU A 1 94 ? -3.558 -2.329 3.020 1.00 94.75 94 GLU A C 1
ATOM 699 O O . GLU A 1 94 ? -4.485 -1.522 3.071 1.00 94.75 94 GLU A O 1
ATOM 704 N N . PHE A 1 95 ? -2.354 -2.033 3.521 1.00 94.94 95 PHE A N 1
ATOM 705 C CA . PHE A 1 95 ? -2.046 -0.780 4.214 1.00 94.94 95 PHE A CA 1
ATOM 706 C C . PHE A 1 95 ? -2.157 0.467 3.343 1.00 94.94 95 PHE A C 1
ATOM 708 O O . PHE A 1 95 ? -2.005 1.563 3.871 1.00 94.94 95 PHE A O 1
ATOM 715 N N . SER A 1 96 ? -2.346 0.350 2.031 1.00 94.50 96 SER A N 1
ATOM 716 C CA . SER A 1 96 ? -2.610 1.489 1.147 1.00 94.50 96 SER A CA 1
ATOM 717 C C . SER A 1 96 ? -4.110 1.745 0.941 1.00 94.50 96 SER A C 1
ATOM 719 O O . SER A 1 96 ? -4.480 2.769 0.363 1.00 94.50 96 SER A O 1
ATOM 721 N N . ARG A 1 97 ? -4.991 0.862 1.443 1.00 92.56 97 ARG A N 1
ATOM 722 C CA . ARG A 1 97 ? -6.448 1.002 1.311 1.00 92.56 97 ARG A CA 1
ATOM 723 C C . ARG A 1 97 ? -6.972 2.232 2.047 1.00 92.56 97 ARG A C 1
ATOM 725 O O . ARG A 1 97 ? -6.791 2.425 3.254 1.00 92.56 97 ARG A O 1
ATOM 732 N N . GLN A 1 98 ? -7.696 3.062 1.306 1.00 88.94 98 GLN A N 1
ATOM 733 C CA . GLN A 1 98 ? -8.313 4.266 1.846 1.00 88.94 98 GLN A CA 1
ATOM 734 C C . GLN A 1 98 ? -9.436 3.937 2.830 1.00 88.94 98 GLN A C 1
ATOM 736 O O . GLN A 1 98 ? -10.208 3.004 2.632 1.00 88.94 98 GLN A O 1
ATOM 741 N N . GLY A 1 99 ? -9.528 4.725 3.902 1.00 87.25 99 GLY A N 1
ATOM 742 C CA . GLY A 1 99 ? -10.594 4.616 4.902 1.00 87.25 99 GLY A CA 1
ATOM 743 C C . GLY A 1 99 ? -10.457 3.455 5.892 1.00 87.25 99 GLY A C 1
ATOM 744 O O . GLY A 1 99 ? -11.146 3.471 6.910 1.00 87.25 99 GLY A O 1
ATOM 745 N N . LEU A 1 100 ? -9.564 2.490 5.644 1.00 89.00 100 LEU A N 1
ATOM 746 C CA . LEU A 1 100 ? -9.365 1.339 6.530 1.00 89.00 100 LEU A CA 1
ATOM 747 C C . LEU A 1 100 ? -8.315 1.604 7.619 1.00 89.00 100 LEU A C 1
ATOM 749 O O . LEU A 1 100 ? -8.516 1.256 8.783 1.00 89.00 100 LEU A O 1
ATOM 753 N N . TYR A 1 101 ? -7.221 2.274 7.258 1.00 92.38 101 TYR A N 1
ATOM 754 C CA . TYR A 1 101 ? -6.148 2.647 8.180 1.00 92.38 101 TYR A CA 1
ATOM 755 C C . TYR A 1 101 ? -6.028 4.164 8.329 1.00 92.38 101 TYR A C 1
ATOM 757 O O . TYR A 1 101 ? -6.660 4.946 7.616 1.00 92.38 101 TYR A O 1
ATOM 765 N N . ARG A 1 102 ? -5.202 4.599 9.289 1.00 91.19 102 ARG A N 1
ATOM 766 C CA . ARG A 1 102 ? -4.886 6.023 9.442 1.00 91.19 102 ARG A CA 1
ATOM 767 C C . ARG A 1 102 ? -4.164 6.535 8.200 1.00 91.19 102 ARG A C 1
ATOM 769 O O . ARG A 1 102 ? -3.308 5.849 7.648 1.00 91.19 102 ARG A O 1
ATOM 776 N N . GLU A 1 103 ? -4.432 7.784 7.842 1.00 91.00 103 GLU A N 1
ATOM 777 C CA . GLU A 1 103 ? -3.836 8.449 6.678 1.00 91.00 103 GLU A CA 1
ATOM 778 C C . GLU A 1 103 ? -2.297 8.393 6.679 1.00 91.00 103 GLU A C 1
ATOM 780 O O . GLU A 1 103 ? -1.668 8.224 5.640 1.00 91.00 103 GLU A O 1
ATOM 785 N N . GLU A 1 104 ? -1.675 8.455 7.858 1.00 92.19 104 GLU A N 1
ATOM 786 C CA . GLU A 1 104 ? -0.224 8.329 8.026 1.00 92.19 104 GLU A CA 1
ATOM 787 C C . GLU A 1 104 ? 0.324 6.983 7.531 1.00 92.19 104 GLU A C 1
ATOM 789 O O . GLU A 1 104 ? 1.368 6.954 6.875 1.00 92.19 104 GLU A O 1
ATOM 794 N N . ILE A 1 105 ? -0.382 5.887 7.831 1.00 93.88 105 ILE A N 1
ATOM 795 C CA . ILE A 1 105 ? -0.035 4.522 7.416 1.00 93.88 105 ILE A CA 1
ATOM 796 C C . ILE A 1 105 ? -0.219 4.404 5.904 1.00 93.88 105 ILE A C 1
ATOM 798 O O . ILE A 1 105 ? 0.732 4.029 5.222 1.00 93.88 105 ILE A O 1
ATOM 802 N N . ASN A 1 106 ? -1.372 4.847 5.392 1.00 93.81 106 ASN A N 1
ATOM 803 C CA . ASN A 1 106 ? -1.701 4.843 3.962 1.00 93.81 106 ASN A CA 1
ATOM 804 C C . ASN A 1 106 ? -0.682 5.614 3.127 1.00 93.81 106 ASN A C 1
ATOM 806 O O . ASN A 1 106 ? -0.189 5.148 2.105 1.00 93.81 106 ASN A O 1
ATOM 810 N N . ARG A 1 107 ? -0.315 6.812 3.577 1.00 91.56 107 ARG A N 1
ATOM 811 C CA . ARG A 1 107 ? 0.666 7.636 2.875 1.00 91.56 107 ARG A CA 1
ATOM 812 C C . ARG A 1 107 ? 2.055 7.008 2.916 1.00 91.56 107 ARG A C 1
ATOM 814 O O . ARG A 1 107 ? 2.818 7.136 1.961 1.00 91.56 107 ARG A O 1
ATOM 821 N N . LYS A 1 108 ? 2.418 6.352 4.021 1.00 94.38 108 LYS A N 1
ATOM 822 C CA . LYS A 1 108 ? 3.722 5.697 4.155 1.00 94.38 108 LYS A CA 1
ATOM 823 C C . LYS A 1 108 ? 3.813 4.443 3.283 1.00 94.38 108 LYS A C 1
ATOM 825 O O . LYS A 1 108 ? 4.820 4.294 2.599 1.00 94.38 108 LYS A O 1
ATOM 830 N N . SER A 1 109 ? 2.789 3.592 3.267 1.00 95.25 109 SER A N 1
ATOM 831 C CA . SER A 1 109 ? 2.719 2.421 2.382 1.00 95.25 109 SER A CA 1
ATOM 832 C C . SER A 1 109 ? 2.735 2.839 0.910 1.00 95.25 109 SER A C 1
ATOM 834 O O . SER A 1 109 ? 3.545 2.322 0.143 1.00 95.25 109 SER A O 1
ATOM 836 N N . LEU A 1 110 ? 1.960 3.861 0.529 1.00 93.81 110 LEU A N 1
ATOM 837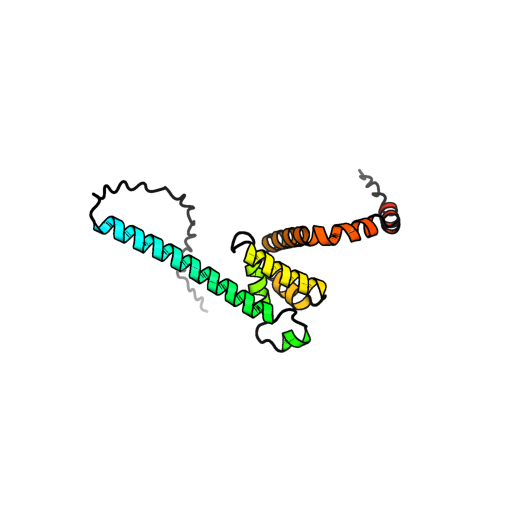 C CA . LEU A 1 110 ? 1.953 4.354 -0.847 1.00 93.81 110 LEU A CA 1
ATOM 838 C C . LEU A 1 110 ? 3.317 4.902 -1.283 1.00 93.81 110 LEU A C 1
ATOM 840 O O . LEU A 1 110 ? 3.755 4.641 -2.398 1.00 93.81 110 LEU A O 1
ATOM 844 N N . ARG A 1 111 ? 4.039 5.608 -0.402 1.00 92.62 111 ARG A N 1
ATOM 845 C CA . ARG A 1 111 ? 5.412 6.058 -0.691 1.00 92.62 111 ARG A CA 1
ATOM 846 C C . ARG A 1 111 ? 6.375 4.899 -0.942 1.00 92.62 111 ARG A C 1
ATOM 848 O O . ARG A 1 111 ? 7.234 5.031 -1.808 1.00 92.62 111 ARG A O 1
ATOM 855 N N . LEU A 1 112 ? 6.242 3.789 -0.211 1.00 94.19 112 LEU A N 1
ATOM 856 C CA . LEU A 1 112 ? 7.053 2.590 -0.452 1.00 94.19 112 LEU A CA 1
ATOM 857 C C . LEU A 1 112 ? 6.756 2.005 -1.839 1.00 94.19 112 LEU A C 1
ATOM 859 O O . LEU A 1 112 ? 7.684 1.731 -2.596 1.00 94.19 112 LEU A O 1
ATOM 863 N N . LEU A 1 113 ? 5.474 1.899 -2.202 1.00 94.25 113 LEU A N 1
ATOM 864 C CA . LEU A 1 113 ? 5.045 1.415 -3.518 1.00 94.25 113 LEU A CA 1
ATOM 865 C C . LEU A 1 113 ? 5.516 2.330 -4.653 1.00 94.25 113 LEU A C 1
ATOM 867 O O . LEU A 1 113 ? 6.038 1.851 -5.654 1.00 94.25 113 LEU A O 1
ATOM 871 N N . LEU A 1 114 ? 5.391 3.647 -4.487 1.00 92.12 114 LEU A N 1
ATOM 872 C CA . LEU A 1 114 ? 5.881 4.631 -5.453 1.00 92.12 114 LEU A CA 1
ATOM 873 C C . LEU A 1 114 ? 7.400 4.567 -5.621 1.00 92.12 114 LEU A C 1
ATOM 875 O O . LEU A 1 114 ? 7.885 4.664 -6.745 1.00 92.12 114 LEU A O 1
ATOM 879 N N . GLY A 1 115 ? 8.145 4.374 -4.528 1.00 91.50 115 GLY A N 1
ATOM 880 C CA . GLY A 1 115 ? 9.590 4.153 -4.583 1.00 91.50 115 GLY A CA 1
ATOM 881 C C . GLY A 1 115 ? 9.944 2.921 -5.416 1.00 91.50 115 GLY A C 1
ATOM 882 O O . GLY A 1 115 ? 10.805 2.996 -6.287 1.00 91.50 115 GLY A O 1
ATOM 883 N N . GLN A 1 116 ? 9.211 1.824 -5.214 1.00 91.69 116 GLN A N 1
ATOM 884 C CA . GLN A 1 116 ? 9.383 0.590 -5.979 1.00 91.69 116 GLN A CA 1
ATOM 885 C C . GLN A 1 116 ? 9.056 0.778 -7.472 1.00 91.69 116 GLN A C 1
ATOM 887 O O . GLN A 1 116 ? 9.822 0.352 -8.333 1.00 91.69 116 GLN A O 1
ATOM 892 N N . ILE A 1 117 ? 7.952 1.463 -7.792 1.00 90.94 117 ILE A N 1
ATOM 893 C CA . ILE A 1 117 ? 7.578 1.791 -9.179 1.00 90.94 117 ILE A CA 1
ATOM 894 C C . ILE A 1 117 ? 8.653 2.665 -9.831 1.00 90.94 117 ILE A C 1
ATOM 896 O O . ILE A 1 117 ? 9.034 2.419 -10.973 1.00 90.94 117 ILE A O 1
ATOM 900 N N . GLY A 1 118 ? 9.172 3.654 -9.100 1.00 89.31 118 GLY A N 1
ATOM 901 C CA . GLY A 1 118 ? 10.238 4.536 -9.573 1.00 89.31 118 GLY A CA 1
ATOM 902 C C . GLY A 1 118 ? 11.545 3.806 -9.889 1.00 89.31 118 GLY A C 1
ATOM 903 O O . GLY A 1 118 ? 12.301 4.266 -10.739 1.00 89.31 118 GLY A O 1
ATOM 904 N N . MET A 1 119 ? 11.791 2.659 -9.254 1.00 88.94 119 MET A N 1
ATOM 905 C CA . MET A 1 119 ? 12.942 1.799 -9.540 1.00 88.94 119 MET A CA 1
ATOM 906 C C . MET A 1 119 ? 12.727 0.828 -10.708 1.00 88.94 119 MET A C 1
ATOM 908 O O . MET A 1 119 ? 13.688 0.230 -11.177 1.00 88.94 119 MET A O 1
ATOM 912 N N . GLY A 1 120 ? 11.494 0.670 -11.198 1.00 87.75 120 GLY A N 1
ATOM 913 C CA . GLY A 1 120 ? 11.164 -0.221 -12.317 1.00 87.75 120 GLY A CA 1
ATOM 914 C C . GLY A 1 120 ? 10.994 -1.701 -11.945 1.00 87.75 120 GLY A C 1
ATOM 915 O O . GLY A 1 120 ? 10.501 -2.479 -12.760 1.00 87.75 120 GLY A O 1
ATOM 916 N N . GLU A 1 121 ? 11.301 -2.089 -10.708 1.00 88.38 121 GLU A N 1
ATOM 917 C CA . GLU A 1 121 ? 11.186 -3.460 -10.189 1.00 88.38 121 GLU A CA 1
ATOM 918 C C . GLU A 1 121 ? 9.736 -3.766 -9.773 1.00 88.38 121 GLU A C 1
ATOM 920 O O . GLU A 1 121 ? 9.373 -3.811 -8.594 1.00 88.38 121 GLU A O 1
ATOM 925 N N . THR A 1 122 ? 8.859 -3.900 -10.770 1.00 92.62 122 THR A N 1
ATOM 926 C CA . THR A 1 122 ? 7.398 -3.958 -10.575 1.00 92.62 122 THR A CA 1
ATOM 927 C C . THR A 1 122 ? 6.789 -5.345 -10.760 1.00 92.62 122 THR A C 1
ATOM 929 O O . THR A 1 122 ? 5.583 -5.497 -10.586 1.00 92.62 122 THR A O 1
ATOM 932 N N . GLN A 1 123 ? 7.578 -6.379 -11.065 1.00 92.94 123 GLN A N 1
ATOM 933 C CA . GLN A 1 123 ? 7.048 -7.706 -11.399 1.00 92.94 123 GLN A CA 1
ATOM 934 C C . GLN A 1 123 ? 6.191 -8.300 -10.268 1.00 92.94 123 GLN A C 1
ATOM 936 O O . GLN A 1 123 ? 5.065 -8.750 -10.502 1.00 92.94 123 GLN A O 1
ATOM 941 N N . PHE A 1 124 ? 6.696 -8.259 -9.035 1.00 91.94 124 PHE A N 1
ATOM 942 C CA . PHE A 1 124 ? 5.973 -8.744 -7.856 1.00 91.94 124 PHE A CA 1
ATOM 943 C C . PHE A 1 124 ? 4.782 -7.854 -7.499 1.00 91.94 124 PHE A C 1
ATOM 945 O O . PHE A 1 124 ? 3.717 -8.359 -7.149 1.00 91.94 124 PHE A O 1
ATOM 952 N N . LEU A 1 125 ? 4.922 -6.539 -7.678 1.00 92.81 125 LEU A N 1
ATOM 953 C CA . LEU A 1 125 ? 3.831 -5.593 -7.463 1.00 92.81 125 LEU A CA 1
ATOM 954 C C . LEU A 1 125 ? 2.665 -5.854 -8.425 1.00 92.81 125 LEU A C 1
ATOM 956 O O . LEU A 1 125 ? 1.521 -5.945 -7.993 1.00 92.81 125 LEU A O 1
ATOM 960 N N . VAL A 1 126 ? 2.942 -6.031 -9.717 1.00 94.12 126 VAL A N 1
ATOM 961 C CA . VAL A 1 126 ? 1.924 -6.333 -10.735 1.00 94.12 126 VAL A CA 1
ATOM 962 C C . VAL A 1 126 ? 1.241 -7.668 -10.441 1.00 94.12 126 VAL A C 1
ATOM 964 O O . VAL A 1 126 ? 0.024 -7.779 -10.577 1.00 94.12 126 VAL A O 1
ATOM 967 N N . ARG A 1 127 ? 1.998 -8.673 -9.982 1.00 94.62 127 ARG A N 1
ATOM 968 C CA . ARG A 1 127 ? 1.435 -9.961 -9.554 1.00 94.62 127 ARG A CA 1
ATOM 969 C C . ARG A 1 127 ? 0.521 -9.822 -8.334 1.00 94.62 127 ARG A C 1
ATOM 971 O O . ARG A 1 127 ? -0.496 -10.503 -8.269 1.00 94.62 127 ARG A O 1
ATOM 978 N N . ALA A 1 128 ? 0.864 -8.972 -7.372 1.00 94.19 128 ALA A N 1
ATOM 979 C CA . ALA A 1 128 ? 0.012 -8.728 -6.212 1.00 94.19 128 ALA A CA 1
ATOM 980 C C . ALA A 1 128 ? -1.255 -7.942 -6.601 1.00 94.19 128 ALA A C 1
ATOM 982 O O . ALA A 1 128 ? -2.357 -8.312 -6.200 1.00 94.19 128 ALA A O 1
ATOM 983 N N . LEU A 1 129 ? -1.117 -6.927 -7.461 1.00 94.69 129 LEU A N 1
ATOM 984 C CA . LEU A 1 129 ? -2.231 -6.129 -7.983 1.00 94.69 129 LEU A CA 1
ATOM 985 C C . LEU A 1 129 ? -3.203 -6.941 -8.846 1.00 94.69 129 LEU A C 1
ATOM 987 O O . LEU A 1 129 ? -4.388 -6.628 -8.876 1.00 94.69 129 LEU A O 1
ATOM 991 N N . SER A 1 130 ? -2.754 -7.997 -9.529 1.00 96.00 130 SER A N 1
ATOM 992 C CA . SER A 1 130 ? -3.656 -8.838 -10.330 1.00 96.00 130 SER A CA 1
ATOM 993 C C . SER A 1 130 ? -4.632 -9.668 -9.489 1.00 96.00 130 SER A C 1
ATOM 995 O O . SER A 1 130 ? -5.601 -10.199 -10.029 1.00 96.00 130 SER A O 1
ATOM 997 N N . ARG A 1 131 ? -4.397 -9.772 -8.175 1.00 95.44 131 ARG A N 1
ATOM 998 C CA . ARG A 1 131 ? -5.296 -10.433 -7.217 1.00 95.44 131 ARG A CA 1
ATOM 999 C C . ARG A 1 131 ? -6.350 -9.484 -6.638 1.00 95.44 131 ARG A C 1
ATOM 1001 O O . ARG A 1 131 ? -7.247 -9.949 -5.942 1.00 95.44 131 ARG A O 1
ATOM 1008 N N . TRP A 1 132 ? -6.222 -8.180 -6.879 1.00 94.00 132 TRP A N 1
ATOM 1009 C CA . TRP A 1 132 ? -7.134 -7.166 -6.354 1.00 94.00 132 TRP A CA 1
ATOM 1010 C C . TRP A 1 132 ? -8.418 -7.052 -7.175 1.00 94.00 132 TRP A C 1
ATOM 1012 O O . TRP A 1 132 ? -8.439 -7.325 -8.377 1.00 94.00 132 TRP A O 1
ATOM 1022 N N . ASP A 1 133 ? -9.488 -6.596 -6.521 1.00 95.38 133 ASP A N 1
ATOM 1023 C CA . ASP A 1 133 ? -10.721 -6.222 -7.211 1.00 95.38 133 ASP A CA 1
ATOM 1024 C C . ASP A 1 133 ? -10.464 -5.003 -8.117 1.00 95.38 133 ASP A C 1
ATOM 1026 O O . ASP A 1 133 ? -9.721 -4.078 -7.773 1.00 95.38 133 ASP A O 1
ATOM 1030 N N . VAL A 1 134 ? -11.110 -4.980 -9.283 1.00 94.69 134 VAL A N 1
ATOM 1031 C CA . VAL A 1 134 ? -11.030 -3.882 -10.255 1.00 94.69 134 VAL A CA 1
ATOM 1032 C C . VAL A 1 134 ? -11.401 -2.535 -9.624 1.00 94.69 134 VAL A C 1
ATOM 1034 O O . VAL A 1 134 ? -10.812 -1.509 -9.970 1.00 94.69 134 VAL A O 1
ATOM 1037 N N . LEU A 1 135 ? -12.367 -2.509 -8.703 1.00 93.00 135 LEU A N 1
ATOM 1038 C CA . LEU A 1 135 ? -12.780 -1.290 -8.012 1.00 93.00 135 LEU A CA 1
ATOM 1039 C C . LEU A 1 135 ? -11.682 -0.769 -7.078 1.00 93.00 135 LEU A C 1
ATOM 1041 O O . LEU A 1 135 ? -11.379 0.425 -7.098 1.00 93.00 135 LEU A O 1
ATOM 1045 N N . GLU A 1 136 ? -11.046 -1.653 -6.313 1.00 91.69 136 GLU A N 1
ATOM 1046 C CA . GLU A 1 136 ? -9.938 -1.286 -5.427 1.00 91.69 136 GLU A CA 1
ATOM 1047 C C . GLU A 1 136 ? -8.726 -0.813 -6.222 1.00 91.69 136 GLU A C 1
ATOM 1049 O O . GLU A 1 136 ? -8.114 0.197 -5.877 1.00 91.69 136 GLU A O 1
ATOM 1054 N N . LEU A 1 137 ? -8.435 -1.479 -7.342 1.00 94.06 137 LEU A N 1
ATOM 1055 C CA . LEU A 1 137 ? -7.376 -1.073 -8.255 1.00 94.06 137 LEU A CA 1
ATOM 1056 C C . LEU A 1 137 ? -7.628 0.335 -8.814 1.00 94.06 137 LEU A C 1
ATOM 1058 O O . LEU A 1 137 ? -6.708 1.145 -8.881 1.00 94.06 137 LEU A O 1
ATOM 1062 N N . ARG A 1 138 ? -8.874 0.666 -9.179 1.00 93.12 138 ARG A N 1
ATOM 1063 C CA . ARG A 1 138 ? -9.243 2.015 -9.645 1.00 93.12 138 ARG A CA 1
ATOM 1064 C C . ARG A 1 138 ? -9.028 3.076 -8.571 1.00 93.12 138 ARG A C 1
ATOM 1066 O O . ARG A 1 138 ? -8.468 4.128 -8.880 1.00 93.12 138 ARG A O 1
ATOM 1073 N N . LEU A 1 139 ? -9.449 2.805 -7.335 1.00 90.12 139 LEU A N 1
ATOM 1074 C CA . LEU A 1 139 ? -9.239 3.715 -6.207 1.00 90.12 139 LEU A CA 1
ATOM 1075 C C . LEU A 1 139 ? -7.744 3.913 -5.942 1.00 90.12 139 LEU A C 1
ATOM 1077 O O . LEU A 1 139 ? -7.271 5.049 -5.903 1.00 90.12 139 LEU A O 1
ATOM 1081 N N . PHE A 1 140 ? -6.990 2.818 -5.871 1.00 92.12 140 PHE A N 1
ATOM 1082 C CA . PHE A 1 140 ? -5.543 2.837 -5.692 1.00 92.12 140 PHE A CA 1
ATOM 1083 C C . PHE A 1 140 ? -4.830 3.645 -6.784 1.00 92.12 140 PHE A C 1
ATOM 1085 O O . PHE A 1 140 ? -4.014 4.517 -6.480 1.00 92.12 140 PHE A O 1
ATOM 1092 N N . LEU A 1 141 ? -5.160 3.410 -8.057 1.00 91.75 141 LEU A N 1
ATOM 1093 C CA . LEU A 1 141 ? -4.574 4.145 -9.177 1.00 91.75 141 LEU A CA 1
ATOM 1094 C C . LEU A 1 141 ? -4.922 5.632 -9.119 1.00 91.75 141 LEU A C 1
ATOM 1096 O O . LEU A 1 141 ? -4.040 6.460 -9.326 1.00 91.75 141 LEU A O 1
ATOM 1100 N N . SER A 1 142 ? -6.171 5.984 -8.804 1.00 90.75 142 SER A N 1
ATOM 1101 C CA . SER A 1 142 ? -6.576 7.388 -8.681 1.00 90.75 142 SER A CA 1
ATOM 1102 C C . SER A 1 142 ? -5.774 8.122 -7.603 1.00 90.75 142 SER A C 1
ATOM 1104 O O . SER A 1 142 ? -5.269 9.214 -7.851 1.00 90.75 142 SER A O 1
ATOM 1106 N N . GLU A 1 143 ? -5.551 7.482 -6.455 1.00 89.12 143 GLU A N 1
ATOM 1107 C CA . GLU A 1 143 ? -4.758 8.041 -5.362 1.00 89.12 143 GLU A CA 1
ATOM 1108 C C . GLU A 1 143 ? -3.276 8.149 -5.726 1.00 89.12 143 GLU A C 1
ATOM 1110 O O . GLU A 1 143 ? -2.629 9.168 -5.483 1.00 89.12 143 GLU A O 1
ATOM 1115 N N . THR A 1 144 ? -2.742 7.114 -6.373 1.00 88.88 144 THR A N 1
ATOM 1116 C CA . THR A 1 144 ? -1.362 7.096 -6.866 1.00 88.88 144 THR A CA 1
ATOM 1117 C C . THR A 1 144 ? -1.124 8.253 -7.839 1.00 88.88 144 THR A C 1
ATOM 1119 O O . THR A 1 144 ? -0.122 8.958 -7.727 1.00 88.88 144 THR A O 1
ATOM 1122 N N . LEU A 1 145 ? -2.069 8.503 -8.752 1.00 88.56 145 LEU A N 1
ATOM 1123 C CA . LEU A 1 145 ? -2.021 9.625 -9.691 1.00 88.56 145 LEU A CA 1
ATOM 1124 C C . LEU A 1 145 ? -2.081 10.979 -8.977 1.00 88.56 145 LEU A C 1
ATOM 1126 O O . LEU A 1 145 ? -1.321 11.878 -9.331 1.00 88.56 145 LEU A O 1
ATOM 1130 N N . ILE A 1 146 ? -2.930 11.125 -7.956 1.00 86.75 146 ILE A N 1
ATOM 1131 C CA . ILE A 1 146 ? -3.012 12.355 -7.153 1.00 86.75 146 ILE A CA 1
ATOM 1132 C C . ILE A 1 146 ? -1.679 12.629 -6.447 1.00 86.75 146 ILE A C 1
ATOM 1134 O O . ILE A 1 146 ? -1.188 13.757 -6.487 1.00 86.75 146 ILE A O 1
ATOM 1138 N N . GLN A 1 147 ? -1.049 11.614 -5.849 1.00 83.94 147 GLN A N 1
ATOM 1139 C CA . GLN A 1 147 ? 0.239 11.795 -5.168 1.00 83.94 147 GLN A CA 1
ATOM 1140 C C . GLN A 1 147 ? 1.418 11.984 -6.127 1.00 83.94 147 GLN A C 1
ATOM 1142 O O . GLN A 1 147 ? 2.403 12.629 -5.767 1.00 83.94 147 GLN A O 1
ATOM 1147 N N . LEU A 1 148 ? 1.316 11.472 -7.354 1.00 83.50 148 LEU A N 1
ATOM 1148 C CA . LEU A 1 148 ? 2.283 11.719 -8.421 1.00 83.50 148 LEU A CA 1
ATOM 1149 C C . LEU A 1 148 ? 2.087 13.076 -9.109 1.00 83.50 148 LEU A C 1
ATOM 1151 O O . LEU A 1 148 ? 3.045 13.601 -9.675 1.00 83.50 148 LEU A O 1
ATOM 1155 N N . ALA A 1 149 ? 0.899 13.683 -9.035 1.00 84.25 149 ALA A N 1
ATOM 1156 C CA . ALA A 1 149 ? 0.591 14.935 -9.726 1.00 84.25 149 ALA A CA 1
ATOM 1157 C C . ALA A 1 149 ? 1.602 16.074 -9.452 1.00 84.25 149 ALA A C 1
ATOM 1159 O O . ALA A 1 149 ? 2.030 16.721 -10.413 1.00 84.25 149 ALA A O 1
ATOM 1160 N N . PRO A 1 150 ? 2.079 16.305 -8.208 1.00 80.44 150 PRO A N 1
ATOM 1161 C CA . PRO A 1 150 ? 3.108 17.311 -7.942 1.00 80.44 150 PRO A CA 1
ATOM 1162 C C . PRO A 1 150 ? 4.443 17.012 -8.632 1.00 80.44 150 PRO A C 1
ATOM 1164 O O . PRO A 1 150 ? 5.139 17.933 -9.052 1.00 80.44 150 PRO A O 1
ATOM 1167 N N . LEU A 1 151 ? 4.798 15.731 -8.765 1.00 74.00 151 LEU A N 1
ATOM 1168 C CA . LEU A 1 151 ? 6.031 15.290 -9.424 1.00 74.00 151 LEU A CA 1
ATOM 1169 C C . LEU A 1 151 ? 5.923 15.386 -10.949 1.00 74.00 151 LEU A C 1
ATOM 1171 O O . LEU A 1 151 ? 6.922 15.554 -11.644 1.00 74.00 151 LEU A O 1
ATOM 1175 N N . TRP A 1 152 ? 4.705 15.289 -11.472 1.00 72.06 152 TRP A N 1
ATOM 1176 C CA . TRP A 1 152 ? 4.428 15.318 -12.900 1.00 72.06 152 TRP A CA 1
ATOM 1177 C C . TRP A 1 152 ? 4.367 16.732 -13.474 1.00 72.06 152 TRP A C 1
ATOM 1179 O O . TRP A 1 152 ? 4.754 16.923 -14.624 1.00 72.06 152 TRP A O 1
ATOM 1189 N N . ASN A 1 153 ? 3.941 17.721 -12.688 1.00 71.31 153 ASN A N 1
ATOM 1190 C CA . ASN A 1 153 ? 3.667 19.082 -13.160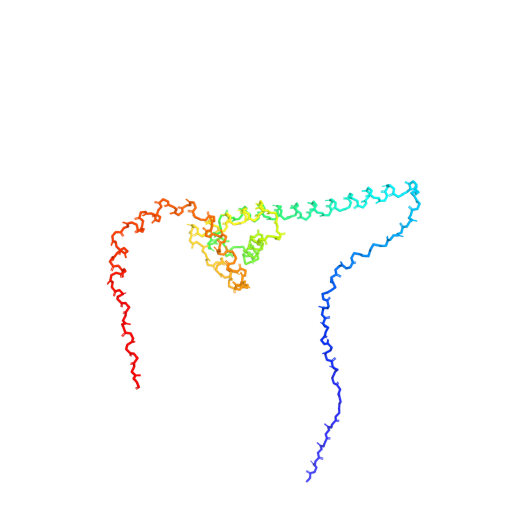 1.00 71.31 153 ASN A CA 1
ATOM 1191 C C . ASN A 1 153 ? 4.825 19.726 -13.968 1.00 71.31 153 ASN A C 1
ATOM 1193 O O . ASN A 1 153 ? 4.587 20.166 -15.089 1.00 71.31 153 ASN A O 1
ATOM 1197 N N . PRO A 1 154 ? 6.097 19.694 -13.519 1.00 71.50 154 PRO A N 1
ATOM 1198 C CA . PRO A 1 154 ? 7.188 20.351 -14.253 1.00 71.50 154 PRO A CA 1
ATOM 1199 C C . PRO A 1 154 ? 7.648 19.593 -15.509 1.00 71.50 154 PRO A C 1
ATOM 1201 O O . PRO A 1 154 ? 8.197 20.187 -16.440 1.00 71.50 154 PRO A O 1
ATOM 1204 N N . CYS A 1 155 ? 7.494 18.267 -15.522 1.00 61.91 155 CYS A N 1
ATOM 1205 C CA . CYS A 1 155 ? 7.990 17.404 -16.595 1.00 61.91 155 CYS A CA 1
ATOM 1206 C C . CYS A 1 155 ? 6.930 17.179 -17.675 1.00 61.91 155 CYS A C 1
ATOM 1208 O O . CYS A 1 155 ? 7.252 17.217 -18.860 1.00 61.91 155 CYS A O 1
ATOM 1210 N N . LEU A 1 156 ? 5.665 17.001 -17.288 1.00 62.16 156 LEU A N 1
ATOM 1211 C CA . LEU A 1 156 ? 4.556 16.866 -18.226 1.00 62.16 156 LEU A CA 1
ATOM 1212 C C . LEU A 1 156 ? 4.275 18.170 -18.959 1.00 62.16 156 LEU A C 1
ATOM 1214 O O . LEU A 1 156 ? 3.997 18.108 -20.147 1.00 62.16 156 LEU A O 1
ATOM 1218 N N . GLU A 1 157 ? 4.425 19.336 -18.324 1.00 63.59 157 GLU A N 1
ATOM 1219 C CA . GLU A 1 157 ? 4.302 20.606 -19.044 1.00 63.59 157 GLU A CA 1
ATOM 1220 C C . GLU A 1 157 ? 5.318 20.673 -20.192 1.00 63.59 157 GLU A C 1
ATOM 1222 O O . GLU A 1 157 ? 4.950 21.001 -21.313 1.00 63.59 157 GLU A O 1
ATOM 1227 N N . LYS A 1 158 ? 6.566 20.240 -19.980 1.00 69.94 158 LYS A N 1
ATOM 1228 C CA . LYS A 1 158 ? 7.591 20.191 -21.039 1.00 69.94 158 LYS A CA 1
ATOM 1229 C C . LYS A 1 158 ? 7.331 19.107 -22.089 1.00 69.94 158 LYS A C 1
ATOM 1231 O O . LYS A 1 158 ? 7.582 19.340 -23.269 1.00 69.94 158 LYS A O 1
ATOM 1236 N N . VAL A 1 159 ? 6.834 17.936 -21.686 1.00 65.56 159 VAL A N 1
ATOM 1237 C CA . VAL A 1 159 ? 6.541 16.812 -22.597 1.00 65.56 159 VAL A CA 1
ATOM 1238 C C . VAL A 1 159 ? 5.296 17.092 -23.447 1.00 65.56 159 VAL A C 1
ATOM 1240 O O . VAL A 1 159 ? 5.334 16.891 -24.660 1.00 65.56 159 VAL A O 1
ATOM 1243 N N . PHE A 1 160 ? 4.223 17.620 -22.856 1.00 60.34 160 PHE A N 1
ATOM 1244 C CA . PHE A 1 160 ? 3.009 18.030 -23.570 1.00 60.34 160 PHE A CA 1
ATOM 1245 C C . PHE A 1 160 ? 3.178 19.336 -24.345 1.00 60.34 160 PHE A C 1
ATOM 1247 O O . PHE A 1 160 ? 2.525 19.507 -25.369 1.00 60.34 160 PHE A O 1
ATOM 1254 N N . SER A 1 161 ? 4.089 20.219 -23.926 1.00 65.50 161 SER A N 1
ATOM 1255 C CA . SER A 1 161 ? 4.498 21.377 -24.735 1.00 65.50 161 SER A CA 1
ATOM 1256 C C . SER A 1 161 ? 5.483 21.006 -25.846 1.00 65.50 161 SER A C 1
ATOM 1258 O O . SER A 1 161 ? 5.870 21.872 -26.632 1.00 65.50 161 SER A O 1
ATOM 1260 N N . SER A 1 162 ? 5.920 19.742 -25.941 1.00 67.44 162 SER A N 1
ATOM 1261 C CA . SER A 1 162 ? 6.805 19.328 -27.026 1.00 67.44 162 SER A CA 1
ATOM 1262 C C . SER A 1 162 ? 6.028 19.239 -28.355 1.00 67.44 162 SER A C 1
ATOM 1264 O O . SER A 1 162 ? 4.941 18.652 -28.407 1.00 67.44 162 SER A O 1
ATOM 1266 N N . PRO A 1 163 ? 6.579 19.761 -29.468 1.00 69.88 163 PRO A N 1
ATOM 1267 C CA . PRO A 1 163 ? 5.911 19.749 -30.774 1.00 69.88 163 PRO A CA 1
ATOM 1268 C C . PRO A 1 163 ? 5.630 18.340 -31.332 1.00 69.88 163 PRO A C 1
ATOM 1270 O O . PRO A 1 163 ? 4.857 18.193 -32.278 1.00 69.88 163 PRO A O 1
ATOM 1273 N N . LEU A 1 164 ? 6.206 17.290 -30.736 1.00 63.78 164 LEU A N 1
ATOM 1274 C CA . LEU A 1 164 ? 6.013 15.900 -31.155 1.00 63.78 164 LEU A CA 1
ATOM 1275 C C . LEU A 1 164 ? 4.596 15.378 -30.868 1.00 63.78 164 LEU A C 1
ATOM 1277 O O . LEU A 1 164 ? 4.063 14.606 -31.664 1.00 63.78 164 LEU A O 1
ATOM 1281 N N . LEU A 1 165 ? 3.945 15.834 -29.793 1.00 55.47 165 LEU A N 1
ATOM 1282 C CA . LEU A 1 165 ? 2.554 15.457 -29.505 1.00 55.47 165 LEU A CA 1
ATOM 1283 C C . LEU A 1 165 ? 1.561 16.114 -30.481 1.00 55.47 165 LEU A C 1
ATOM 1285 O O . LEU A 1 165 ? 0.549 15.509 -30.836 1.00 55.47 165 LEU A O 1
ATOM 1289 N N . GLY A 1 166 ? 1.891 17.308 -30.988 1.00 59.66 166 GLY A N 1
ATOM 1290 C CA . GLY A 1 166 ? 1.138 17.975 -32.057 1.00 59.66 166 GLY A CA 1
ATOM 1291 C C . GLY A 1 166 ? 1.206 17.232 -33.396 1.00 59.66 166 GLY A C 1
ATOM 1292 O O . GLY A 1 166 ? 0.237 17.233 -34.154 1.00 59.66 166 GLY A O 1
ATOM 1293 N N . ALA A 1 167 ? 2.310 16.530 -33.672 1.00 66.94 167 ALA A N 1
ATOM 1294 C CA . ALA A 1 167 ? 2.416 15.672 -34.852 1.00 66.94 167 ALA A CA 1
ATOM 1295 C C . ALA A 1 167 ? 1.507 14.435 -34.742 1.00 66.94 167 ALA A C 1
ATOM 1297 O O . ALA A 1 167 ? 0.922 14.014 -35.738 1.00 66.94 167 ALA A O 1
ATOM 1298 N N . TYR A 1 168 ? 1.330 13.889 -33.534 1.00 57.47 168 TYR A N 1
ATOM 1299 C CA . TYR A 1 168 ? 0.473 12.723 -33.307 1.00 57.47 168 TYR A CA 1
ATOM 1300 C C . TYR A 1 168 ? -1.021 13.065 -33.422 1.00 57.47 168 TYR A C 1
ATOM 1302 O O . TYR A 1 168 ? -1.757 12.346 -34.100 1.00 57.47 168 TYR A O 1
ATOM 1310 N N . SER A 1 169 ? -1.475 14.192 -32.854 1.00 56.66 169 SER A N 1
ATOM 1311 C CA . SER A 1 169 ? -2.892 14.598 -32.930 1.00 56.66 169 SER A CA 1
ATOM 1312 C C . SER A 1 169 ? -3.344 14.981 -34.347 1.00 56.66 169 SER A C 1
ATOM 1314 O O . SER A 1 169 ? -4.517 14.831 -34.682 1.00 56.66 169 SER A O 1
ATOM 1316 N N . SER A 1 170 ? -2.414 15.408 -35.207 1.00 58.94 170 SER A N 1
ATOM 1317 C CA . SER A 1 170 ? -2.702 15.799 -36.593 1.00 58.94 170 SER A CA 1
ATOM 1318 C C . SER A 1 170 ? -2.951 14.607 -37.533 1.00 58.94 170 SER A C 1
ATOM 1320 O O . SER A 1 170 ? -3.577 14.755 -38.584 1.00 58.94 170 SER A O 1
ATOM 1322 N N . THR A 1 171 ? -2.510 13.399 -37.162 1.00 61.84 171 THR A N 1
ATOM 1323 C CA . THR A 1 171 ? -2.664 12.208 -38.022 1.00 61.84 171 THR A CA 1
ATOM 1324 C C . THR A 1 171 ? -4.009 11.505 -37.874 1.00 61.84 171 THR A C 1
ATOM 1326 O O . THR A 1 171 ? -4.406 10.761 -38.769 1.00 61.84 171 THR A O 1
ATOM 1329 N N . HIS A 1 172 ? -4.762 11.781 -36.806 1.00 50.50 172 HIS A N 1
ATOM 1330 C CA . HIS A 1 172 ? -6.059 11.157 -36.571 1.00 50.50 172 HIS A CA 1
ATOM 1331 C C . HIS A 1 172 ? -7.195 12.133 -36.895 1.00 50.50 172 HIS A C 1
ATOM 1333 O O . HIS A 1 172 ? -7.917 12.603 -36.017 1.00 50.50 172 HIS A O 1
ATOM 1339 N N . LYS A 1 173 ? -7.393 12.435 -38.187 1.00 58.97 173 LYS A N 1
ATOM 1340 C CA . LYS A 1 173 ? -8.694 12.959 -38.625 1.00 58.97 173 LYS A CA 1
ATOM 1341 C C . LYS A 1 173 ? -9.738 11.892 -38.277 1.00 58.97 173 LYS A C 1
ATOM 1343 O O . LYS A 1 173 ? -9.577 10.764 -38.742 1.00 58.97 173 LYS A O 1
ATOM 1348 N N . PRO A 1 174 ? -10.774 12.189 -37.469 1.00 56.31 174 PRO A N 1
ATOM 1349 C CA . PRO A 1 174 ? -11.866 11.253 -37.257 1.00 56.31 174 PRO A CA 1
ATOM 1350 C C . PRO A 1 174 ? -12.469 10.961 -38.628 1.00 56.31 174 PRO A C 1
ATOM 1352 O O . PRO A 1 174 ? -13.076 11.830 -39.254 1.00 56.31 174 PRO A O 1
ATOM 1355 N N . GLY A 1 175 ? -12.189 9.758 -39.132 1.00 62.81 175 GLY A N 1
ATOM 1356 C CA . GLY A 1 175 ? -12.756 9.262 -40.369 1.00 62.81 175 GLY A CA 1
ATOM 1357 C C . GLY A 1 175 ? -14.262 9.381 -40.249 1.00 62.81 175 GLY A C 1
ATOM 1358 O O . GLY A 1 175 ? -14.868 8.805 -39.349 1.00 62.81 175 GLY A O 1
ATOM 1359 N N . HIS A 1 176 ? -14.830 10.206 -41.118 1.00 56.47 176 HIS A N 1
ATOM 1360 C CA . HIS A 1 176 ? -16.254 10.396 -41.285 1.00 56.47 176 HIS A CA 1
ATOM 1361 C C . HIS A 1 176 ? -16.854 9.013 -41.568 1.00 56.47 176 HIS A C 1
ATOM 1363 O O . HIS A 1 176 ? -16.753 8.512 -42.686 1.00 56.47 176 HIS A O 1
ATOM 1369 N N . LEU A 1 177 ? -17.402 8.360 -40.540 1.00 58.06 177 LEU A N 1
ATOM 1370 C CA . LEU A 1 177 ? -18.169 7.129 -40.689 1.00 58.06 177 LEU A CA 1
ATOM 1371 C C . LEU A 1 177 ? -19.430 7.508 -41.462 1.00 58.06 177 LEU A C 1
ATOM 1373 O O . LEU A 1 177 ? -20.429 7.939 -40.891 1.00 58.06 177 LEU A O 1
ATOM 1377 N N . SER A 1 178 ? -19.350 7.435 -42.789 1.00 59.94 178 SER A N 1
ATOM 1378 C CA . SER A 1 178 ? -20.517 7.479 -43.653 1.00 59.94 178 SER A CA 1
ATOM 1379 C C . SER A 1 178 ? -21.378 6.276 -43.303 1.00 59.94 178 SER A C 1
ATOM 1381 O O . SER A 1 178 ? -21.010 5.134 -43.578 1.00 59.94 178 SER A O 1
ATOM 1383 N N . ILE A 1 179 ? -22.504 6.562 -42.661 1.00 65.75 179 ILE A N 1
ATOM 1384 C CA . ILE A 1 179 ? -23.622 5.646 -42.486 1.00 65.75 179 ILE A CA 1
ATOM 1385 C C . ILE A 1 179 ? -24.079 5.256 -43.894 1.00 65.75 179 ILE A C 1
ATOM 1387 O O . ILE A 1 179 ? -24.542 6.107 -44.655 1.00 65.75 179 ILE A O 1
ATOM 1391 N N . ILE A 1 180 ? -23.863 3.995 -44.261 1.00 59.94 180 ILE A N 1
ATOM 1392 C CA . ILE A 1 180 ? -24.397 3.412 -45.492 1.00 59.94 180 ILE A CA 1
ATOM 1393 C C . ILE A 1 180 ? -25.854 3.010 -45.191 1.00 59.94 180 ILE A C 1
ATOM 1395 O O . ILE A 1 180 ? -26.070 2.387 -44.148 1.00 59.94 180 ILE A O 1
ATOM 1399 N N . PRO A 1 181 ? -26.829 3.417 -46.028 1.00 69.88 181 PRO A N 1
ATOM 1400 C CA . PRO A 1 181 ? -28.251 3.114 -45.846 1.00 69.88 181 PRO A CA 1
ATOM 1401 C C . PRO A 1 181 ? -28.596 1.636 -46.062 1.00 69.88 181 PRO A C 1
ATOM 1403 O O . PRO A 1 181 ? -27.869 0.955 -46.822 1.00 69.88 181 PRO A O 1
#

Sequence (181 aa):
MATLDRTLAGSPLSTYSLSASAYETASWSSSSTVPGPGALTGKVIKALGRVTIRGIDHFVIVRQLAVIAHHFPLSDEKAELIRDVDGIYADVLEFSRQGLYREEINRKSLRLLLGQIGMGETQFLVRALSRWDVLELRLFLSETLIQLAPLWNPCLEKVFSSPLLGAYSSTHKPGHLSIIP